Protein AF-A0A177E285-F1 (afdb_monomer_lite)

Organism: Alternaria alternata (NCBI:txid5599)

Structure (mmCIF, N/CA/C/O backbone):
data_AF-A0A177E285-F1
#
_entry.id   AF-A0A177E285-F1
#
loop_
_atom_site.group_PDB
_atom_site.id
_atom_site.type_symbol
_atom_site.label_atom_id
_atom_site.label_alt_id
_atom_site.label_comp_id
_atom_site.label_asym_id
_atom_site.label_entity_id
_atom_site.label_seq_id
_atom_site.pdbx_PDB_ins_code
_atom_site.Cartn_x
_atom_site.Cartn_y
_atom_site.Cartn_z
_atom_site.occupancy
_atom_site.B_iso_or_equiv
_atom_site.auth_seq_id
_atom_site.auth_comp_id
_atom_site.auth_asym_id
_atom_site.auth_atom_id
_atom_site.pdbx_PDB_model_num
ATOM 1 N N . MET A 1 1 ? -0.974 -0.838 -21.484 1.00 60.84 1 MET A N 1
ATOM 2 C CA . MET A 1 1 ? -1.325 -0.341 -20.140 1.00 60.84 1 MET A CA 1
ATOM 3 C C . MET A 1 1 ? -2.832 -0.281 -19.891 1.00 60.84 1 MET A C 1
ATOM 5 O O . MET A 1 1 ? -3.183 -0.369 -18.730 1.00 60.84 1 MET A O 1
ATOM 9 N N . GLY A 1 2 ? -3.709 -0.198 -20.913 1.00 73.81 2 GLY A N 1
ATOM 10 C CA . GLY A 1 2 ? -5.175 -0.156 -20.714 1.00 73.81 2 GLY A CA 1
ATOM 11 C C . GLY A 1 2 ? -5.717 -1.232 -19.765 1.00 73.81 2 GLY A C 1
ATOM 12 O O . GLY A 1 2 ? -6.316 -0.880 -18.766 1.00 73.81 2 GLY A O 1
ATOM 13 N N . GLY A 1 3 ? -5.359 -2.507 -19.973 1.00 85.88 3 GLY A N 1
ATOM 14 C CA . GLY A 1 3 ? -5.786 -3.596 -19.079 1.00 85.88 3 GLY A CA 1
ATOM 15 C C . GLY A 1 3 ? -5.391 -3.414 -17.605 1.00 85.88 3 GLY A C 1
ATOM 16 O O . GLY A 1 3 ? -6.232 -3.609 -16.739 1.00 85.88 3 GLY A O 1
ATOM 17 N N . ASN A 1 4 ? -4.162 -2.966 -17.311 1.00 87.81 4 ASN A N 1
ATOM 18 C CA . ASN A 1 4 ? -3.743 -2.685 -15.929 1.00 87.81 4 ASN A CA 1
ATOM 19 C C . ASN A 1 4 ? -4.572 -1.551 -15.310 1.00 87.81 4 ASN A C 1
ATOM 21 O O . ASN A 1 4 ? -4.936 -1.630 -14.143 1.00 87.81 4 ASN A O 1
ATOM 25 N N . VAL A 1 5 ? -4.841 -0.493 -16.083 1.00 92.12 5 VAL A N 1
ATOM 26 C CA . VAL A 1 5 ? -5.608 0.675 -15.625 1.00 92.12 5 VAL A CA 1
ATOM 27 C C . VAL A 1 5 ? -7.071 0.303 -15.393 1.00 92.12 5 VAL A C 1
ATOM 29 O O . VAL A 1 5 ? -7.641 0.677 -14.374 1.00 92.12 5 VAL A O 1
ATOM 32 N N . ASP A 1 6 ? -7.663 -0.476 -16.295 1.00 94.19 6 ASP A N 1
ATOM 33 C CA . ASP A 1 6 ? -9.041 -0.947 -16.160 1.00 94.19 6 ASP A CA 1
ATOM 34 C C . ASP A 1 6 ? -9.183 -1.838 -14.915 1.00 94.19 6 ASP A C 1
ATOM 36 O O . ASP A 1 6 ? -10.045 -1.588 -14.077 1.00 94.19 6 ASP A O 1
ATOM 40 N N . GLN A 1 7 ? -8.263 -2.791 -14.718 1.00 92.75 7 GLN A N 1
ATOM 41 C CA . GLN A 1 7 ? -8.207 -3.617 -13.505 1.00 92.75 7 GLN A CA 1
ATOM 42 C C . GLN A 1 7 ? -8.013 -2.781 -12.230 1.00 92.75 7 GLN A C 1
ATOM 44 O O . GLN A 1 7 ? -8.614 -3.090 -11.203 1.00 92.75 7 GLN A O 1
ATOM 49 N N . HIS A 1 8 ? -7.205 -1.714 -12.284 1.00 94.50 8 HIS A N 1
ATOM 50 C CA . HIS A 1 8 ? -7.026 -0.789 -11.161 1.00 94.50 8 HIS A CA 1
ATOM 51 C C . HIS A 1 8 ? -8.353 -0.147 -10.747 1.00 94.50 8 HIS A C 1
ATOM 53 O O . HIS A 1 8 ? -8.734 -0.195 -9.576 1.00 94.50 8 HIS A O 1
ATOM 59 N N . HIS A 1 9 ? -9.103 0.372 -11.723 1.00 96.12 9 HIS A N 1
ATOM 60 C CA . HIS A 1 9 ? -10.414 0.974 -11.490 1.00 96.12 9 HIS A CA 1
ATOM 61 C C . HIS A 1 9 ? -11.468 -0.028 -10.990 1.00 96.12 9 HIS A C 1
ATOM 63 O O . HIS A 1 9 ? -12.460 0.385 -10.389 1.00 96.12 9 HIS A O 1
ATOM 69 N N . GLU A 1 10 ? -11.283 -1.333 -11.209 1.00 95.56 10 GLU A N 1
ATOM 70 C CA . GLU A 1 10 ? -12.200 -2.359 -10.703 1.00 95.56 10 GLU A CA 1
ATOM 71 C C . GLU A 1 10 ? -12.042 -2.620 -9.196 1.00 95.56 10 GLU A C 1
ATOM 73 O O . GLU A 1 10 ? -13.048 -2.812 -8.501 1.00 95.56 10 GLU A O 1
ATOM 78 N N . PHE A 1 11 ? -10.810 -2.638 -8.668 1.00 96.12 11 PHE A N 1
ATOM 79 C CA . PHE A 1 11 ? -10.573 -2.936 -7.248 1.00 96.12 11 PHE A CA 1
ATOM 80 C C . PHE A 1 11 ? -10.484 -1.687 -6.361 1.00 96.12 11 PHE A C 1
ATOM 82 O O . PHE A 1 11 ? -10.839 -1.765 -5.183 1.00 96.12 11 PHE A O 1
ATOM 89 N N . GLU A 1 12 ? -10.032 -0.543 -6.885 1.00 96.69 12 GLU A N 1
ATOM 90 C CA . GLU A 1 12 ? -9.811 0.678 -6.096 1.00 96.69 12 GLU A CA 1
ATOM 91 C C . GLU A 1 12 ? -11.069 1.135 -5.324 1.00 96.69 12 GLU A C 1
ATOM 93 O O . GLU A 1 12 ? -10.968 1.345 -4.108 1.00 96.69 12 GLU A O 1
ATOM 98 N N . PRO A 1 13 ? -12.275 1.205 -5.931 1.00 97.81 13 PRO A N 1
ATOM 99 C CA . PRO A 1 13 ? -13.477 1.626 -5.210 1.00 97.81 13 PRO A CA 1
ATOM 100 C C . PRO A 1 13 ? -13.820 0.701 -4.036 1.00 97.81 13 PRO A C 1
ATOM 102 O O . PRO A 1 13 ? -14.281 1.160 -2.994 1.00 97.81 13 PRO A O 1
ATOM 105 N N . LYS A 1 14 ? -13.545 -0.599 -4.171 1.00 97.69 14 LYS A N 1
ATOM 106 C CA . LYS A 1 14 ? -13.819 -1.609 -3.139 1.00 97.69 14 LYS A CA 1
ATOM 107 C C . LYS A 1 14 ? -12.859 -1.483 -1.955 1.00 97.69 14 LYS A C 1
ATOM 109 O O . LYS A 1 14 ? -13.262 -1.639 -0.804 1.00 97.69 14 LYS A O 1
ATOM 114 N N . ILE A 1 15 ? -11.595 -1.139 -2.217 1.00 97.56 15 ILE A N 1
ATOM 115 C CA . ILE A 1 15 ? -10.647 -0.780 -1.153 1.00 97.56 15 ILE A CA 1
ATOM 116 C C . ILE A 1 15 ? -11.128 0.486 -0.435 1.00 97.56 15 ILE A C 1
ATOM 118 O O . ILE A 1 15 ? -11.114 0.528 0.796 1.00 97.56 15 ILE A O 1
ATOM 122 N N . ALA A 1 16 ? -11.602 1.497 -1.171 1.00 97.44 16 ALA A N 1
ATOM 123 C CA . ALA A 1 16 ? -12.140 2.718 -0.572 1.00 97.44 16 ALA A CA 1
ATOM 124 C C . ALA A 1 16 ? -13.375 2.446 0.312 1.00 97.44 16 ALA A C 1
ATOM 126 O O . ALA A 1 16 ? -13.511 3.044 1.383 1.00 97.44 16 ALA A O 1
ATOM 127 N N . GLU A 1 17 ? -14.243 1.511 -0.082 1.00 97.88 17 GLU A N 1
ATOM 128 C CA . GLU A 1 17 ? -15.365 1.041 0.741 1.00 97.88 17 GLU A CA 1
ATOM 129 C C . GLU A 1 17 ? -14.890 0.395 2.050 1.00 97.88 17 GLU A C 1
ATOM 131 O O . GLU A 1 17 ? -15.388 0.766 3.118 1.00 97.88 17 GLU A O 1
ATOM 136 N N . LEU A 1 18 ? -13.881 -0.483 1.993 1.00 97.94 18 LEU A N 1
ATOM 137 C CA . LEU A 1 18 ? -13.285 -1.090 3.187 1.00 97.94 18 LEU A CA 1
ATOM 138 C C . LEU A 1 18 ? -12.668 -0.038 4.120 1.00 97.94 18 LEU A C 1
ATOM 140 O O . LEU A 1 18 ? -12.868 -0.097 5.337 1.00 97.94 18 LEU A O 1
ATOM 144 N N . VAL A 1 19 ? -11.934 0.935 3.570 1.00 96.50 19 VAL A N 1
ATOM 145 C CA . VAL A 1 19 ? -11.347 2.038 4.350 1.00 96.50 19 VAL A CA 1
ATOM 146 C C . VAL A 1 19 ? -12.447 2.820 5.061 1.00 96.50 19 VAL A C 1
ATOM 148 O O . VAL A 1 19 ? -12.394 2.987 6.280 1.00 96.50 19 VAL A O 1
ATOM 151 N N . LYS A 1 20 ? -13.492 3.219 4.331 1.00 98.06 20 LYS A N 1
ATOM 152 C CA . LYS A 1 20 ? -14.637 3.934 4.900 1.00 98.06 20 LYS A CA 1
ATOM 153 C C . LYS A 1 20 ? -15.333 3.120 5.993 1.00 98.06 20 LYS A C 1
ATOM 155 O O . LYS A 1 20 ? -15.672 3.663 7.043 1.00 98.06 20 LYS A O 1
ATOM 160 N N . TRP A 1 21 ? -15.541 1.820 5.778 1.00 98.25 21 TRP A N 1
ATOM 161 C CA . TRP A 1 21 ? -16.119 0.937 6.791 1.00 98.25 21 TRP A CA 1
ATOM 162 C C . TRP A 1 21 ? -15.256 0.895 8.058 1.00 98.25 21 TRP A C 1
ATOM 164 O O . TRP A 1 21 ? -15.786 1.023 9.163 1.00 98.25 21 TRP A O 1
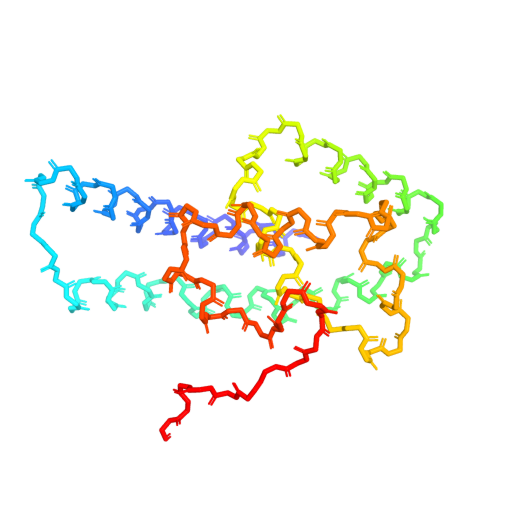ATOM 174 N N . ALA A 1 22 ? -13.932 0.781 7.919 1.00 97.06 22 ALA A N 1
ATOM 175 C CA . ALA A 1 22 ? -13.013 0.772 9.053 1.00 97.06 22 ALA A CA 1
ATOM 176 C C . ALA A 1 22 ? -13.048 2.099 9.832 1.00 97.06 22 ALA A C 1
ATOM 178 O O . ALA A 1 22 ? -13.078 2.091 11.063 1.00 97.06 22 ALA A O 1
ATOM 179 N N . GLU A 1 23 ? -13.112 3.237 9.138 1.00 97.00 23 GLU A N 1
ATOM 180 C CA . GLU A 1 23 ? -13.272 4.557 9.760 1.00 97.00 23 GLU A CA 1
ATOM 181 C C . GLU A 1 23 ? -14.598 4.684 10.522 1.00 97.00 23 GLU A C 1
ATOM 183 O O . GLU A 1 23 ? -14.633 5.217 11.632 1.00 97.00 23 GLU A O 1
ATOM 188 N N . GLU A 1 24 ? -15.695 4.162 9.968 1.00 98.25 24 GLU A N 1
ATOM 189 C CA . GLU A 1 24 ? -17.004 4.140 10.627 1.00 98.25 24 GLU A CA 1
ATOM 190 C C . GLU A 1 24 ? -17.007 3.259 11.884 1.00 98.25 24 GLU A C 1
ATOM 192 O O . GLU A 1 24 ? -17.628 3.631 12.884 1.00 98.25 24 GLU A O 1
ATOM 197 N N . VAL A 1 25 ? -16.294 2.128 11.863 1.00 98.00 25 VAL A N 1
ATOM 198 C CA . VAL A 1 25 ? -16.095 1.272 13.042 1.00 98.00 25 VAL A CA 1
ATOM 199 C C . VAL A 1 25 ? -15.288 2.006 14.115 1.00 98.00 25 VAL A C 1
ATOM 201 O O . VAL A 1 25 ? -15.700 2.045 15.273 1.00 98.00 25 VAL A O 1
ATOM 204 N N . VAL A 1 26 ? -14.176 2.650 13.742 1.00 96.00 26 VAL A N 1
ATOM 205 C CA . VAL A 1 26 ? -13.348 3.443 14.671 1.00 96.00 26 VAL A CA 1
ATOM 206 C C . VAL A 1 26 ? -14.138 4.607 15.274 1.00 96.00 26 VAL A C 1
ATOM 208 O O . VAL A 1 26 ? -14.003 4.895 16.462 1.00 96.00 26 VAL A O 1
ATOM 211 N N . ALA A 1 27 ? -15.000 5.250 14.485 1.00 97.81 27 ALA A N 1
ATOM 212 C CA . ALA A 1 27 ? -15.867 6.336 14.935 1.00 97.81 27 ALA A CA 1
ATOM 213 C C . ALA A 1 27 ? -17.079 5.869 15.770 1.00 97.81 27 ALA A C 1
ATOM 215 O O . ALA A 1 27 ? -17.891 6.703 16.170 1.00 97.81 27 ALA A O 1
ATOM 216 N N . GLY A 1 28 ? -17.247 4.561 15.999 1.00 97.75 28 GLY A N 1
ATOM 217 C CA . GLY A 1 28 ? -18.375 3.995 16.744 1.00 97.75 28 GLY A CA 1
ATOM 218 C C . GLY A 1 28 ? -19.718 4.051 16.007 1.00 97.75 28 GLY A C 1
ATOM 219 O O . GLY A 1 28 ? -20.761 3.837 16.620 1.00 97.75 28 GLY A O 1
ATOM 220 N N . LYS A 1 29 ? -19.717 4.338 14.698 1.00 98.25 29 LYS A N 1
ATOM 221 C CA . LYS A 1 29 ? -20.924 4.364 13.851 1.00 98.25 29 LYS A CA 1
ATOM 222 C C . LYS A 1 29 ? -21.348 2.964 13.408 1.00 98.25 29 LYS A C 1
ATOM 224 O O . LYS A 1 29 ? -22.518 2.748 13.103 1.00 98.25 29 LYS A O 1
ATOM 229 N N . LYS A 1 30 ? -20.398 2.029 13.361 1.00 97.25 30 LYS A N 1
ATOM 230 C CA . LYS A 1 30 ? -20.611 0.605 13.084 1.00 97.25 30 LYS A CA 1
ATOM 231 C C . LYS A 1 30 ? -19.923 -0.242 14.148 1.00 97.25 30 LYS A C 1
ATOM 233 O O . LYS A 1 30 ? -18.928 0.171 14.737 1.00 97.25 30 LYS A O 1
ATOM 238 N N . THR A 1 31 ? -20.440 -1.442 14.379 1.00 97.88 31 THR A N 1
ATOM 239 C CA . THR A 1 31 ? -19.775 -2.445 15.216 1.00 97.88 31 THR A CA 1
ATOM 240 C C . THR A 1 31 ? -18.812 -3.254 14.357 1.00 97.88 31 THR A C 1
ATOM 242 O O . THR A 1 31 ? -19.134 -3.594 13.220 1.00 97.88 31 THR A O 1
ATOM 245 N N . TYR A 1 32 ? -17.630 -3.553 14.895 1.00 97.88 32 TYR A N 1
ATOM 246 C CA . TYR A 1 32 ? -16.685 -4.445 14.233 1.00 97.88 32 TYR A CA 1
ATOM 247 C C . TYR A 1 32 ? -17.303 -5.833 14.030 1.00 97.88 32 TYR A C 1
ATOM 249 O O . TYR A 1 32 ? -17.812 -6.431 14.978 1.00 97.88 32 TYR A O 1
ATOM 257 N N . ASP A 1 33 ? -17.185 -6.350 12.812 1.00 97.75 33 ASP A N 1
ATOM 258 C CA . ASP A 1 33 ? -17.565 -7.709 12.450 1.00 97.75 33 ASP A CA 1
ATOM 259 C C . ASP A 1 33 ? -16.468 -8.311 11.562 1.00 97.75 33 ASP A C 1
ATOM 261 O O . ASP A 1 33 ? -16.148 -7.792 10.490 1.00 97.75 33 ASP A O 1
ATOM 265 N N . ALA A 1 34 ? -15.868 -9.405 12.033 1.00 97.25 34 ALA A N 1
ATOM 266 C CA . ALA A 1 34 ? -14.814 -10.108 11.314 1.00 97.25 34 ALA A CA 1
ATOM 267 C C . ALA A 1 34 ? -15.325 -10.766 10.020 1.00 97.25 34 ALA A C 1
ATOM 269 O O . ALA A 1 34 ? -14.562 -10.881 9.060 1.00 97.25 34 ALA A O 1
ATOM 270 N N . VAL A 1 35 ? -16.599 -11.174 9.978 1.00 98.12 35 VAL A N 1
ATOM 271 C CA . VAL A 1 35 ? -17.226 -11.754 8.784 1.00 98.12 35 VAL A CA 1
ATOM 272 C C . VAL A 1 35 ? -17.372 -10.686 7.706 1.00 98.12 35 VAL A C 1
ATOM 274 O O . VAL A 1 35 ? -17.005 -10.933 6.561 1.00 98.12 35 VAL A O 1
ATOM 277 N N . GLU A 1 36 ? -17.819 -9.485 8.075 1.00 97.81 36 GLU A N 1
ATOM 278 C CA . GLU A 1 36 ? -17.942 -8.362 7.138 1.00 97.81 36 GLU A CA 1
ATOM 279 C C . GLU A 1 36 ? -16.580 -7.853 6.654 1.00 97.81 36 GLU A C 1
ATOM 281 O O . GLU A 1 36 ? -16.419 -7.565 5.469 1.00 97.81 36 GLU A O 1
ATOM 286 N N . LEU A 1 37 ? -15.574 -7.788 7.536 1.00 97.56 37 LEU A N 1
ATOM 287 C CA . LEU A 1 37 ? -14.201 -7.470 7.134 1.00 97.56 37 LEU A CA 1
ATOM 288 C C . LEU A 1 37 ? -13.696 -8.467 6.086 1.00 97.56 37 LEU A C 1
ATOM 290 O O . LEU A 1 37 ? -13.186 -8.065 5.042 1.00 97.56 37 LEU A O 1
ATOM 294 N N . LYS A 1 38 ? -13.848 -9.770 6.355 1.00 97.62 38 LYS A N 1
ATOM 295 C CA . LYS A 1 38 ? -13.428 -10.819 5.423 1.00 97.62 38 LYS A CA 1
ATOM 296 C C . LYS A 1 38 ? -14.190 -10.722 4.102 1.00 97.62 38 LYS A C 1
ATOM 298 O O . LYS A 1 38 ? -13.560 -10.791 3.057 1.00 97.62 38 LYS A O 1
ATOM 303 N N . ARG A 1 39 ? -15.509 -10.514 4.144 1.00 98.25 39 ARG A N 1
ATOM 304 C CA . ARG A 1 39 ? -16.346 -10.357 2.948 1.00 98.25 39 ARG A CA 1
ATOM 305 C C . ARG A 1 39 ? -15.854 -9.207 2.063 1.00 98.25 39 ARG A C 1
ATOM 307 O O . ARG A 1 39 ? -15.670 -9.406 0.872 1.00 98.25 39 ARG A O 1
ATOM 314 N N . GLN A 1 40 ? -15.580 -8.039 2.647 1.00 98.25 40 GLN A N 1
ATOM 315 C CA . GLN A 1 40 ? -15.053 -6.891 1.901 1.00 98.25 40 GLN A CA 1
ATOM 316 C C . GLN A 1 40 ? -13.661 -7.159 1.314 1.00 98.25 40 GLN A C 1
ATOM 318 O O . GLN A 1 40 ? -13.385 -6.729 0.200 1.00 98.25 40 GLN A O 1
ATOM 323 N N . ILE A 1 41 ? -12.791 -7.885 2.026 1.00 97.62 41 ILE A N 1
ATOM 324 C CA . ILE A 1 41 ? -11.493 -8.318 1.479 1.00 97.62 41 ILE A CA 1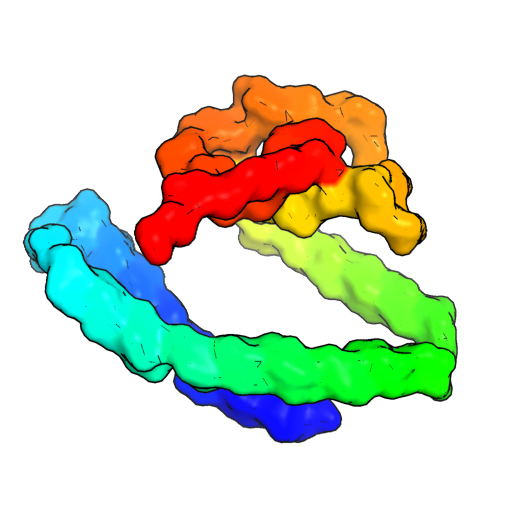
ATOM 325 C C . ILE A 1 41 ? -11.697 -9.269 0.295 1.00 97.62 41 ILE A C 1
ATOM 327 O O . ILE A 1 41 ? -11.091 -9.073 -0.758 1.00 97.62 41 ILE A O 1
ATOM 331 N N . ASP A 1 42 ? -12.570 -10.266 0.445 1.00 97.94 42 ASP A N 1
ATOM 332 C CA . ASP A 1 42 ? -12.870 -11.250 -0.598 1.00 97.94 42 ASP A CA 1
ATOM 333 C C . ASP A 1 42 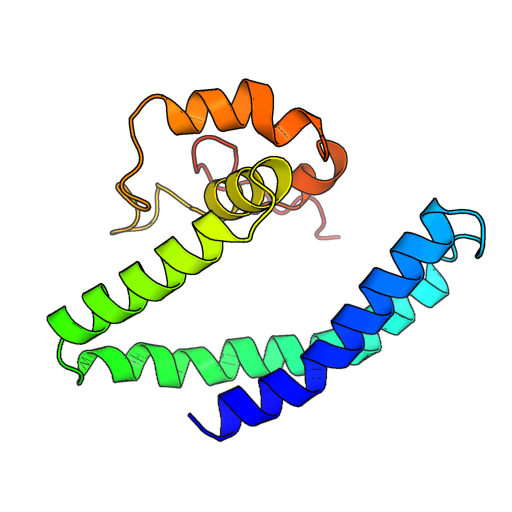? -13.466 -10.587 -1.863 1.00 97.94 42 ASP A C 1
ATOM 335 O O . ASP A 1 42 ? -13.269 -11.098 -2.965 1.00 97.94 42 ASP A O 1
ATOM 339 N N . ASP A 1 43 ? -14.122 -9.425 -1.736 1.00 96.75 43 ASP A N 1
ATOM 340 C CA . ASP A 1 43 ? -14.702 -8.681 -2.864 1.00 96.75 43 ASP A CA 1
ATOM 341 C C . ASP A 1 43 ? -13.657 -8.054 -3.807 1.00 96.75 43 ASP A C 1
ATOM 343 O O . ASP A 1 43 ? -13.964 -7.840 -4.985 1.00 96.75 43 ASP A O 1
ATOM 347 N N . PHE A 1 44 ? -12.454 -7.717 -3.320 1.00 97.44 44 PHE A N 1
ATOM 348 C CA . PHE A 1 44 ? -11.410 -7.068 -4.134 1.00 97.44 44 PHE A CA 1
ATOM 349 C C . PHE A 1 44 ? -10.127 -7.886 -4.274 1.00 97.44 44 PHE A C 1
ATOM 351 O O . PHE A 1 44 ? -9.410 -7.710 -5.259 1.00 97.44 44 PHE A O 1
ATOM 358 N N . ALA A 1 45 ? -9.820 -8.774 -3.324 1.00 96.94 45 ALA A N 1
ATOM 359 C CA . ALA A 1 45 ? -8.550 -9.493 -3.296 1.00 96.94 45 ALA A CA 1
ATOM 360 C C . ALA A 1 45 ? -8.273 -10.301 -4.577 1.00 96.94 45 ALA A C 1
ATOM 362 O O . ALA A 1 45 ? -7.166 -10.169 -5.096 1.00 96.94 45 ALA A O 1
ATOM 363 N N . PRO A 1 46 ? -9.231 -11.054 -5.164 1.00 97.19 46 PRO A N 1
ATOM 364 C CA . PRO A 1 46 ? -8.979 -11.776 -6.413 1.00 97.19 46 PRO A CA 1
ATOM 365 C C . PRO A 1 46 ? -8.596 -10.854 -7.581 1.00 97.19 46 PRO A C 1
ATOM 367 O O . PRO A 1 46 ? -7.683 -11.175 -8.340 1.00 97.19 46 PRO A O 1
ATOM 370 N N . ILE A 1 47 ? -9.252 -9.692 -7.697 1.00 96.88 47 ILE A N 1
ATOM 371 C CA . ILE A 1 47 ? -8.999 -8.704 -8.759 1.00 96.88 47 ILE A CA 1
ATOM 372 C C . ILE A 1 47 ? -7.627 -8.062 -8.552 1.00 96.88 47 ILE A C 1
ATOM 374 O O . ILE A 1 47 ? -6.827 -8.000 -9.482 1.00 96.88 47 ILE A O 1
ATOM 378 N N . LEU A 1 48 ? -7.321 -7.650 -7.319 1.00 96.81 48 LEU A N 1
ATOM 379 C CA . LEU A 1 48 ? -6.017 -7.096 -6.963 1.00 96.81 48 LEU A CA 1
ATOM 380 C C . LEU A 1 48 ? -4.889 -8.102 -7.234 1.00 96.81 48 LEU A C 1
ATOM 382 O O . LEU A 1 48 ? -3.867 -7.742 -7.809 1.00 96.81 48 LEU A O 1
ATOM 386 N N . THR A 1 49 ? -5.064 -9.372 -6.860 1.00 96.06 49 THR A N 1
ATOM 387 C CA . THR A 1 49 ? -4.075 -10.423 -7.137 1.00 96.06 49 THR A CA 1
ATOM 388 C C . THR A 1 49 ? -3.876 -10.630 -8.636 1.00 96.06 49 THR A C 1
ATOM 390 O O . THR A 1 49 ? -2.737 -10.765 -9.079 1.00 96.06 49 THR A O 1
ATOM 393 N N . GLN A 1 50 ? -4.953 -10.628 -9.424 1.00 95.25 50 GLN A N 1
ATOM 394 C CA . GLN A 1 50 ? -4.855 -10.732 -10.878 1.00 95.25 50 GLN A CA 1
ATOM 395 C C . GLN A 1 50 ? -4.113 -9.531 -11.480 1.00 95.25 50 GLN A C 1
ATOM 397 O O . GLN A 1 50 ? -3.182 -9.727 -12.255 1.00 95.25 50 GLN A O 1
ATOM 402 N N . HIS A 1 51 ? -4.458 -8.311 -11.060 1.00 96.06 51 HIS A N 1
ATOM 403 C CA . HIS A 1 51 ? -3.784 -7.082 -11.477 1.00 96.06 51 HIS A CA 1
ATOM 404 C C . HIS A 1 51 ? -2.276 -7.130 -11.214 1.00 96.06 51 HIS A C 1
ATOM 406 O O . HIS A 1 51 ? -1.482 -6.894 -12.121 1.00 96.06 51 HIS A O 1
ATOM 412 N N . LEU A 1 52 ? -1.877 -7.498 -9.991 1.00 94.81 52 LEU A N 1
ATOM 413 C CA . LEU A 1 52 ? -0.467 -7.599 -9.614 1.00 94.81 52 LEU A CA 1
ATOM 414 C C . LEU A 1 52 ? 0.285 -8.638 -10.462 1.00 94.81 52 LEU A C 1
ATOM 416 O O . LEU A 1 52 ? 1.437 -8.405 -10.818 1.00 94.81 52 LEU A O 1
ATOM 420 N N . HIS A 1 53 ? -0.348 -9.763 -10.817 1.00 94.81 53 HIS A N 1
ATOM 421 C CA . HIS A 1 53 ? 0.260 -10.758 -11.707 1.00 94.81 53 HIS A CA 1
ATOM 422 C C . HIS A 1 53 ? 0.384 -10.263 -13.153 1.00 94.81 53 HIS A C 1
ATOM 424 O O . HIS A 1 53 ? 1.448 -10.408 -13.760 1.00 94.81 53 HIS A O 1
ATOM 430 N N . ASP A 1 54 ? -0.673 -9.667 -13.705 1.00 94.12 54 ASP A N 1
ATOM 431 C CA . ASP A 1 54 ? -0.688 -9.171 -15.086 1.00 94.12 54 ASP A CA 1
ATOM 432 C C . ASP A 1 54 ? 0.268 -7.987 -15.279 1.00 94.12 54 ASP A C 1
ATOM 434 O O . ASP A 1 54 ? 0.876 -7.813 -16.344 1.00 94.12 54 ASP A O 1
ATOM 438 N N . GLU A 1 55 ? 0.460 -7.190 -14.227 1.00 94.62 55 GLU A N 1
ATOM 439 C CA . GLU A 1 55 ? 1.348 -6.041 -14.246 1.00 94.62 55 GLU A CA 1
ATOM 440 C C . GLU A 1 55 ? 2.824 -6.426 -14.404 1.00 94.62 55 GLU A C 1
ATOM 442 O O . GLU A 1 55 ? 3.553 -5.690 -15.072 1.00 94.62 55 GLU A O 1
ATOM 447 N N . ILE A 1 56 ? 3.258 -7.601 -13.929 1.00 94.06 56 ILE A N 1
ATOM 448 C CA . ILE A 1 56 ? 4.649 -8.074 -14.079 1.00 94.06 56 ILE A CA 1
ATOM 449 C C . ILE A 1 56 ? 5.087 -8.003 -15.546 1.00 94.06 56 ILE A C 1
ATOM 451 O O . ILE A 1 56 ? 6.141 -7.449 -15.865 1.00 94.06 56 ILE A O 1
ATOM 455 N N . GLY A 1 57 ? 4.255 -8.503 -16.464 1.00 92.62 57 GLY A N 1
ATOM 456 C CA . GLY A 1 57 ? 4.560 -8.489 -17.895 1.00 92.62 57 GLY A CA 1
ATOM 457 C C . GLY A 1 57 ? 4.611 -7.081 -18.497 1.00 92.62 57 GLY A C 1
ATOM 458 O O . GLY A 1 57 ? 5.297 -6.861 -19.496 1.00 92.62 57 GLY A O 1
ATOM 459 N N . THR A 1 58 ? 3.904 -6.116 -17.907 1.00 91.12 58 THR A N 1
ATOM 460 C CA . THR A 1 58 ? 3.976 -4.702 -18.297 1.00 91.12 58 THR A CA 1
ATOM 461 C C . THR A 1 58 ? 5.242 -4.041 -17.752 1.00 91.12 58 THR A C 1
ATOM 463 O O . THR A 1 58 ? 5.905 -3.325 -18.500 1.00 91.12 58 THR A O 1
ATOM 466 N N . LEU A 1 59 ? 5.619 -4.323 -16.501 1.00 91.81 59 LEU A N 1
ATOM 467 C CA . LEU A 1 59 ? 6.832 -3.791 -15.872 1.00 91.81 59 LEU A CA 1
ATOM 468 C C . LEU A 1 59 ? 8.103 -4.293 -16.559 1.00 91.81 59 LEU A C 1
ATOM 470 O O . LEU A 1 59 ? 8.992 -3.495 -16.838 1.00 91.81 59 LEU A O 1
ATOM 474 N N . VAL A 1 60 ? 8.172 -5.581 -16.910 1.00 93.19 60 VAL A N 1
ATOM 475 C CA . VAL A 1 60 ? 9.325 -6.143 -17.637 1.00 93.19 60 VAL A CA 1
ATOM 476 C C . VAL A 1 60 ? 9.538 -5.428 -18.974 1.00 93.19 60 VAL A C 1
ATOM 478 O O . VAL A 1 60 ? 10.666 -5.103 -19.328 1.00 93.19 60 VAL A O 1
ATOM 481 N N . LYS A 1 61 ? 8.461 -5.073 -19.690 1.00 92.75 61 LYS A N 1
ATOM 482 C CA . LYS A 1 61 ? 8.558 -4.369 -20.982 1.00 92.75 61 LYS A CA 1
ATOM 483 C C . LYS A 1 61 ? 9.172 -2.973 -20.882 1.00 92.75 61 LYS A C 1
ATOM 485 O O . LYS A 1 61 ? 9.613 -2.468 -21.916 1.00 92.75 61 LYS A O 1
ATOM 490 N N . LEU A 1 62 ? 9.228 -2.369 -19.689 1.00 91.25 62 LEU A N 1
ATOM 491 C CA . LEU A 1 62 ? 9.886 -1.076 -19.473 1.00 91.25 62 LEU A CA 1
ATOM 492 C C . LEU A 1 62 ? 11.385 -1.121 -19.791 1.00 91.25 62 LEU A C 1
ATOM 494 O O . LEU A 1 62 ? 11.961 -0.073 -20.064 1.00 91.25 62 LEU A O 1
ATOM 498 N N . GLU A 1 63 ? 12.007 -2.305 -19.843 1.00 92.50 63 GLU A N 1
ATOM 499 C CA . GLU A 1 63 ? 13.391 -2.469 -20.313 1.00 92.50 63 GLU A CA 1
ATOM 500 C C . GLU A 1 63 ? 13.606 -1.943 -21.744 1.00 92.50 63 GLU A C 1
ATOM 502 O O . GLU A 1 63 ? 14.709 -1.544 -22.105 1.00 92.50 63 GLU A O 1
ATOM 507 N N . ASN A 1 64 ? 12.539 -1.910 -22.552 1.00 94.81 64 ASN A N 1
ATOM 508 C CA . ASN A 1 64 ? 12.563 -1.419 -23.930 1.00 94.81 64 ASN A CA 1
ATOM 509 C C . ASN A 1 64 ? 12.302 0.094 -24.022 1.00 94.81 64 ASN A C 1
ATOM 511 O O . ASN A 1 64 ? 12.276 0.656 -25.119 1.00 94.81 64 ASN A O 1
ATOM 515 N N . CYS A 1 65 ? 12.049 0.757 -22.892 1.00 94.62 65 CYS A N 1
ATOM 516 C CA . CYS A 1 65 ? 11.847 2.195 -22.819 1.00 94.62 65 CYS A CA 1
ATOM 517 C C . CYS A 1 65 ? 13.167 2.932 -22.550 1.00 94.62 65 CYS A C 1
ATOM 519 O O . CYS A 1 65 ? 14.173 2.360 -22.143 1.00 94.62 65 CYS A O 1
ATOM 521 N N . ASP A 1 66 ? 13.150 4.247 -22.759 1.00 96.50 66 ASP A N 1
ATOM 522 C CA . ASP A 1 66 ? 14.254 5.128 -22.378 1.00 96.50 66 ASP A CA 1
ATOM 523 C C . ASP A 1 66 ? 14.417 5.134 -20.849 1.00 96.50 66 ASP A C 1
ATOM 525 O O . ASP A 1 66 ? 13.566 5.654 -20.122 1.00 96.50 66 ASP A O 1
ATOM 529 N N . GLY A 1 67 ? 15.515 4.552 -20.364 1.00 93.31 67 GLY A N 1
ATOM 530 C CA . GLY A 1 67 ? 15.771 4.391 -18.935 1.00 93.31 67 GLY A CA 1
ATOM 531 C C . GLY A 1 67 ? 15.859 5.706 -18.156 1.00 93.31 67 GLY A C 1
ATOM 532 O O . GLY A 1 67 ? 15.458 5.739 -16.994 1.00 93.31 67 GLY A O 1
ATOM 533 N N . GLU A 1 68 ? 16.316 6.803 -18.768 1.00 95.25 68 GLU A N 1
ATOM 534 C CA . GLU A 1 68 ? 16.372 8.105 -18.091 1.00 95.25 68 GLU A CA 1
ATOM 535 C C . GLU A 1 68 ? 14.973 8.701 -17.937 1.00 95.25 68 GLU A C 1
ATOM 537 O O . GLU A 1 68 ? 14.634 9.221 -16.872 1.00 95.25 68 GLU A O 1
ATOM 542 N N . LYS A 1 69 ? 14.105 8.535 -18.943 1.00 96.00 69 LYS A N 1
ATOM 543 C CA . LYS A 1 69 ? 12.692 8.927 -18.819 1.00 96.00 69 LYS A CA 1
ATOM 544 C C . LYS A 1 69 ? 11.951 8.093 -17.779 1.00 96.00 69 LYS A C 1
ATOM 546 O O . LYS A 1 69 ? 11.143 8.646 -17.038 1.00 96.00 69 LYS A O 1
ATOM 551 N N . ILE A 1 70 ? 12.238 6.792 -17.684 1.00 93.69 70 ILE A N 1
ATOM 552 C CA . ILE A 1 70 ? 11.650 5.928 -16.649 1.00 93.69 70 ILE A CA 1
ATOM 553 C C . ILE A 1 70 ? 12.098 6.365 -15.251 1.00 93.69 70 ILE A C 1
ATOM 555 O O . ILE A 1 70 ? 11.255 6.527 -14.370 1.00 93.69 70 ILE A O 1
ATOM 559 N N . LYS A 1 71 ? 13.396 6.623 -15.041 1.00 90.44 71 LYS A N 1
ATOM 560 C CA . LYS A 1 71 ? 13.901 7.150 -13.761 1.00 90.44 71 LYS A CA 1
ATOM 561 C C . LYS A 1 71 ? 13.253 8.484 -13.399 1.00 90.44 71 LYS A C 1
ATOM 563 O O . LYS A 1 71 ? 12.879 8.678 -12.244 1.00 90.44 71 LYS A O 1
ATOM 568 N N . GLN A 1 72 ? 13.101 9.380 -14.373 1.00 94.25 72 GLN A N 1
ATOM 569 C CA . GLN A 1 72 ? 12.451 10.670 -14.164 1.00 94.25 72 GLN A CA 1
ATOM 570 C C . GLN A 1 72 ? 10.981 10.496 -13.750 1.00 94.25 72 GLN A C 1
ATOM 572 O O . GLN A 1 72 ? 10.573 11.057 -12.737 1.00 94.25 72 GLN A O 1
ATOM 577 N N . ALA A 1 73 ? 10.217 9.656 -14.454 1.00 93.62 73 ALA A N 1
ATOM 578 C CA . ALA A 1 73 ? 8.823 9.367 -14.112 1.00 93.62 73 ALA A CA 1
ATOM 579 C C . ALA A 1 73 ? 8.682 8.713 -12.724 1.00 93.62 73 ALA A C 1
ATOM 581 O O . ALA A 1 73 ? 7.789 9.061 -11.948 1.00 93.62 73 ALA A O 1
ATOM 582 N N . MET A 1 74 ? 9.595 7.800 -12.374 1.00 89.88 74 MET A N 1
ATOM 583 C CA . MET A 1 74 ? 9.637 7.180 -11.048 1.00 89.88 74 MET A CA 1
ATOM 584 C C . MET A 1 74 ? 9.908 8.220 -9.954 1.00 89.88 74 MET A C 1
ATOM 586 O O . MET A 1 74 ? 9.246 8.206 -8.917 1.00 89.88 74 MET A O 1
ATOM 590 N N . LYS A 1 75 ? 10.845 9.146 -10.193 1.00 89.94 75 LYS A N 1
ATOM 591 C CA . LYS A 1 75 ? 11.153 10.238 -9.265 1.00 89.94 75 LYS A CA 1
ATOM 592 C C . LYS A 1 75 ? 9.958 11.171 -9.074 1.00 89.94 75 LYS A C 1
ATOM 594 O O . LYS A 1 75 ? 9.624 11.479 -7.938 1.00 89.94 75 LYS A O 1
ATOM 599 N N . GLU A 1 76 ? 9.307 11.591 -10.154 1.00 93.38 76 GLU A N 1
ATOM 600 C CA . GLU A 1 76 ? 8.123 12.462 -10.093 1.00 93.38 76 GLU A CA 1
ATOM 601 C C . GLU A 1 76 ? 6.985 11.814 -9.299 1.00 93.38 76 GLU A C 1
ATOM 603 O O . GLU A 1 76 ? 6.378 12.453 -8.441 1.00 93.38 76 GLU A O 1
ATOM 608 N N . THR A 1 77 ? 6.758 10.517 -9.519 1.00 89.00 77 THR A N 1
ATOM 609 C CA . THR A 1 77 ? 5.755 9.741 -8.778 1.00 89.00 77 THR A CA 1
ATOM 610 C C . THR A 1 77 ? 6.101 9.658 -7.287 1.00 89.00 77 THR A C 1
ATOM 612 O O . THR A 1 77 ? 5.233 9.842 -6.432 1.00 89.00 77 THR A O 1
ATOM 615 N N . ALA A 1 78 ? 7.374 9.416 -6.958 1.00 86.00 78 ALA A N 1
ATOM 616 C CA . ALA A 1 78 ? 7.840 9.348 -5.576 1.00 86.00 78 ALA A CA 1
ATOM 617 C C . ALA A 1 78 ? 7.762 10.707 -4.859 1.00 86.00 78 ALA A C 1
ATOM 619 O O . ALA A 1 78 ? 7.346 10.757 -3.702 1.00 86.00 78 ALA A O 1
ATOM 620 N N . ASP A 1 79 ? 8.127 11.798 -5.538 1.00 88.00 79 ASP A N 1
ATOM 621 C CA . ASP A 1 79 ? 8.081 13.156 -4.988 1.00 88.00 79 ASP A CA 1
ATOM 622 C C . ASP A 1 79 ? 6.638 13.591 -4.692 1.00 88.00 79 ASP A C 1
ATOM 624 O O . ASP A 1 79 ? 6.374 14.135 -3.617 1.00 88.00 79 ASP A O 1
ATOM 628 N N . GLU A 1 80 ? 5.689 13.316 -5.596 1.00 89.19 80 GLU A N 1
ATOM 629 C CA . GLU A 1 80 ? 4.278 13.629 -5.343 1.00 89.19 80 GLU A CA 1
ATOM 630 C C . GLU A 1 80 ? 3.726 12.785 -4.188 1.00 89.19 80 GLU A C 1
ATOM 632 O O . GLU A 1 80 ? 3.105 13.330 -3.275 1.00 89.19 80 GLU A O 1
ATOM 637 N N . GLY A 1 81 ? 4.044 11.486 -4.149 1.00 84.69 81 GLY A N 1
ATOM 638 C CA . GLY A 1 81 ? 3.674 10.617 -3.031 1.00 84.69 81 GLY A CA 1
ATOM 639 C C . GLY A 1 81 ? 4.235 11.104 -1.689 1.00 84.69 81 GLY A C 1
ATOM 640 O O . GLY A 1 81 ? 3.524 11.118 -0.684 1.00 84.69 81 GLY A O 1
ATOM 641 N N . ALA A 1 82 ? 5.486 11.570 -1.663 1.00 82.12 82 ALA A N 1
ATOM 642 C CA . ALA A 1 82 ? 6.106 12.139 -0.467 1.00 82.12 82 ALA A CA 1
ATOM 643 C C . ALA A 1 82 ? 5.449 13.458 -0.020 1.00 82.12 82 ALA A C 1
ATOM 645 O O . ALA A 1 82 ? 5.455 13.768 1.173 1.00 82.12 82 ALA A O 1
ATOM 646 N N . ARG A 1 83 ? 4.876 14.231 -0.951 1.00 85.38 83 ARG A N 1
ATOM 647 C CA . ARG A 1 83 ? 4.201 15.505 -0.666 1.00 85.38 83 ARG A CA 1
ATOM 648 C C . ARG A 1 83 ? 2.812 15.315 -0.059 1.00 85.38 83 ARG A C 1
ATOM 650 O O . ARG A 1 83 ? 2.395 16.139 0.754 1.00 85.38 83 ARG A O 1
ATOM 657 N N . THR A 1 84 ? 2.086 14.274 -0.463 1.00 86.38 84 THR A N 1
ATOM 658 C CA . THR A 1 84 ? 0.672 14.084 -0.095 1.00 86.38 84 THR A CA 1
ATOM 659 C C . THR A 1 84 ? 0.444 13.060 1.016 1.00 86.38 84 THR A C 1
ATOM 661 O O . THR A 1 84 ? -0.611 13.083 1.649 1.00 86.38 84 THR A O 1
ATOM 664 N N . ALA A 1 85 ? 1.390 12.154 1.262 1.00 86.12 85 ALA A N 1
ATOM 665 C CA . ALA A 1 85 ? 1.193 11.044 2.189 1.00 86.12 85 ALA A CA 1
ATOM 666 C C . ALA A 1 85 ? 1.451 11.382 3.670 1.00 86.12 85 ALA A C 1
ATOM 668 O O . ALA A 1 85 ? 2.316 12.191 4.003 1.00 86.12 85 ALA A O 1
ATOM 669 N N . ASP A 1 86 ? 0.771 10.670 4.586 1.00 90.62 86 ASP A N 1
ATOM 670 C CA . ASP A 1 86 ? 1.139 10.668 6.012 1.00 90.62 86 ASP A CA 1
ATOM 671 C C . ASP A 1 86 ? 2.489 9.943 6.189 1.00 90.62 86 ASP A C 1
ATOM 673 O O . ASP A 1 86 ? 2.571 8.729 5.950 1.00 90.62 86 ASP A O 1
ATOM 677 N N . PRO A 1 87 ? 3.551 10.627 6.656 1.00 88.62 87 PRO A N 1
ATOM 678 C CA . PRO A 1 87 ? 4.858 10.006 6.851 1.00 88.62 87 PRO A CA 1
ATOM 679 C C . PRO A 1 87 ? 4.835 8.892 7.906 1.00 88.62 87 PRO A C 1
ATOM 681 O O . PRO A 1 87 ? 5.637 7.965 7.829 1.00 88.62 87 PRO A O 1
ATOM 684 N N . ASN A 1 88 ? 3.899 8.921 8.864 1.00 91.31 88 ASN A N 1
ATOM 685 C CA . ASN A 1 88 ? 3.735 7.847 9.851 1.00 91.31 88 ASN A CA 1
ATOM 686 C C . ASN A 1 88 ? 3.094 6.583 9.265 1.00 91.31 88 ASN A C 1
ATOM 688 O O . ASN A 1 88 ? 3.042 5.565 9.952 1.00 91.31 88 ASN A O 1
ATOM 692 N N . LEU A 1 89 ? 2.582 6.649 8.034 1.00 90.62 89 LEU A N 1
ATOM 693 C CA . LEU A 1 89 ? 1.993 5.523 7.319 1.00 90.62 89 LEU A CA 1
ATOM 694 C C . LEU A 1 89 ? 2.926 5.037 6.204 1.00 90.62 89 LEU A C 1
ATOM 696 O O . LEU A 1 89 ? 3.301 3.866 6.183 1.00 90.62 89 LEU A O 1
ATOM 700 N N . VAL A 1 90 ? 3.341 5.936 5.306 1.00 89.44 90 VAL A N 1
ATOM 701 C CA . VAL A 1 90 ? 4.093 5.556 4.101 1.00 89.44 90 VAL A CA 1
ATOM 702 C C . VAL A 1 90 ? 5.535 5.166 4.405 1.00 89.44 90 VAL A C 1
ATOM 704 O O . VAL A 1 90 ? 6.014 4.183 3.845 1.00 89.44 90 VAL A O 1
ATOM 707 N N . ILE A 1 91 ? 6.225 5.855 5.322 1.00 90.44 91 ILE A N 1
ATOM 708 C CA . ILE A 1 91 ? 7.626 5.519 5.632 1.00 90.44 91 ILE A CA 1
ATOM 709 C C . ILE A 1 91 ? 7.739 4.102 6.227 1.00 90.44 91 ILE A C 1
ATOM 711 O O . ILE A 1 91 ? 8.545 3.318 5.714 1.00 90.44 91 ILE A O 1
ATOM 715 N N . PRO A 1 92 ? 6.936 3.709 7.240 1.00 93.38 92 PRO A N 1
ATOM 716 C CA . PRO A 1 92 ? 6.973 2.340 7.748 1.00 93.38 92 PRO A CA 1
ATOM 717 C C . PRO A 1 92 ? 6.526 1.281 6.736 1.00 93.38 92 PRO A C 1
ATOM 719 O O . PRO A 1 92 ? 7.065 0.174 6.765 1.00 93.38 92 PRO A O 1
ATOM 722 N N . LEU A 1 93 ? 5.565 1.602 5.861 1.00 92.00 93 LEU A N 1
ATOM 723 C CA . LEU A 1 93 ? 5.087 0.695 4.815 1.00 92.00 93 LEU A CA 1
ATOM 724 C C . LEU A 1 93 ? 6.182 0.414 3.779 1.00 92.00 93 LEU A C 1
ATOM 726 O O . LEU A 1 93 ? 6.511 -0.745 3.540 1.00 92.00 93 LEU A O 1
ATOM 730 N N . VAL A 1 94 ? 6.780 1.464 3.206 1.00 89.94 94 VAL A N 1
ATOM 731 C CA . VAL A 1 94 ? 7.831 1.340 2.185 1.00 89.94 94 VAL A CA 1
ATOM 732 C C . VAL A 1 94 ? 9.050 0.632 2.765 1.00 89.94 94 VAL A C 1
ATOM 734 O O . VAL A 1 94 ? 9.485 -0.378 2.223 1.00 89.94 94 VAL A O 1
ATOM 737 N N . LEU A 1 95 ? 9.571 1.101 3.905 1.00 91.69 95 LEU A N 1
ATOM 738 C CA . LEU A 1 95 ? 10.773 0.512 4.503 1.00 91.69 95 LEU A CA 1
ATOM 739 C C . LEU A 1 95 ? 10.564 -0.916 5.001 1.00 91.69 95 LEU A C 1
ATOM 741 O O . LEU A 1 95 ? 11.496 -1.709 4.950 1.00 91.69 95 LEU A O 1
ATOM 745 N N . GLY A 1 96 ? 9.359 -1.261 5.454 1.00 93.06 96 GLY A N 1
ATOM 746 C CA . GLY A 1 96 ? 9.036 -2.637 5.816 1.00 93.06 96 GLY A CA 1
ATOM 747 C C . GLY A 1 96 ? 8.739 -3.552 4.629 1.00 93.06 96 GLY A C 1
ATOM 748 O O . GLY A 1 96 ? 8.613 -4.752 4.836 1.00 93.06 96 GLY A O 1
ATOM 749 N N . SER A 1 97 ? 8.629 -3.014 3.413 1.00 92.19 97 SER A N 1
ATOM 750 C CA . SER A 1 97 ? 8.422 -3.791 2.182 1.00 92.19 97 SER A CA 1
ATOM 751 C C . SER A 1 97 ? 9.712 -4.021 1.392 1.00 92.19 97 SER A C 1
ATOM 753 O O . SER A 1 97 ? 9.691 -4.683 0.360 1.00 92.19 97 SER A O 1
ATOM 755 N N . ILE A 1 98 ? 10.836 -3.475 1.862 1.00 91.31 98 ILE A N 1
ATOM 756 C CA . ILE A 1 98 ? 12.134 -3.611 1.205 1.00 91.31 98 ILE A CA 1
ATOM 757 C C . ILE A 1 98 ? 12.888 -4.790 1.803 1.00 91.31 98 ILE A C 1
ATOM 759 O O . ILE A 1 98 ? 13.093 -4.862 3.012 1.00 91.31 98 ILE A O 1
ATOM 763 N N . ASP A 1 99 ? 13.339 -5.695 0.947 1.00 92.50 99 ASP A N 1
ATOM 764 C CA . ASP A 1 99 ? 14.335 -6.709 1.278 1.00 92.50 99 ASP A CA 1
ATOM 765 C C . ASP A 1 99 ? 15.705 -6.205 0.827 1.00 92.50 99 ASP A C 1
ATOM 767 O O . ASP A 1 99 ? 15.947 -6.134 -0.373 1.00 92.50 99 ASP A O 1
ATOM 771 N N . ARG A 1 100 ? 16.596 -5.855 1.762 1.00 90.00 100 ARG A N 1
ATOM 772 C CA . ARG A 1 100 ? 17.970 -5.400 1.465 1.00 90.00 100 ARG A CA 1
ATOM 773 C C . ARG A 1 100 ? 18.927 -6.529 1.088 1.00 90.00 100 ARG A C 1
ATOM 775 O O . ARG A 1 100 ? 20.052 -6.245 0.691 1.00 90.00 100 ARG A O 1
ATOM 782 N N . GLY A 1 101 ? 18.518 -7.784 1.259 1.00 89.81 101 GLY A N 1
ATOM 783 C CA . GLY A 1 101 ? 19.268 -8.954 0.814 1.00 89.81 101 GLY A CA 1
ATOM 784 C C . GLY A 1 101 ? 19.026 -9.303 -0.656 1.00 89.81 101 GLY A C 1
ATOM 785 O O . GLY A 1 101 ? 19.755 -10.131 -1.204 1.00 89.81 101 GLY A O 1
ATOM 786 N N . TYR A 1 102 ? 18.026 -8.692 -1.299 1.00 89.69 102 TYR A N 1
ATOM 787 C CA . TYR A 1 102 ? 17.724 -8.933 -2.706 1.00 89.69 102 TYR A CA 1
ATOM 788 C C . TYR A 1 102 ? 18.727 -8.215 -3.634 1.00 89.69 102 TYR A C 1
ATOM 790 O O . TYR A 1 102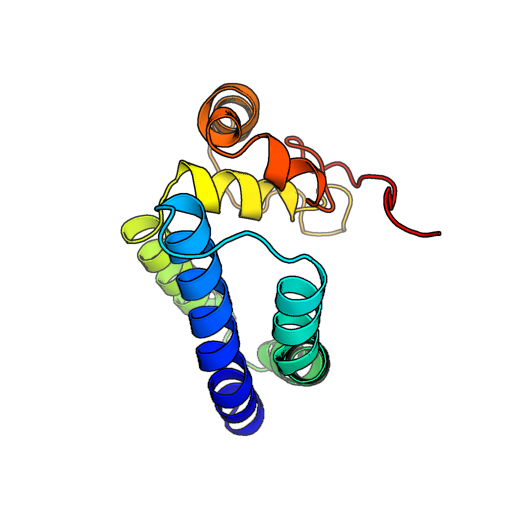 ? 18.978 -7.024 -3.449 1.00 89.69 102 TYR A O 1
ATOM 798 N N . PRO A 1 103 ? 19.286 -8.880 -4.663 1.00 90.38 103 PRO A N 1
ATOM 799 C CA . PRO A 1 103 ? 20.255 -8.246 -5.555 1.00 90.38 103 PRO A CA 1
ATOM 800 C C . PRO A 1 103 ? 19.716 -6.967 -6.212 1.00 90.38 103 PRO A C 1
ATOM 802 O O . PRO A 1 103 ? 18.715 -7.000 -6.931 1.00 90.38 103 PRO A O 1
ATOM 805 N N . GLY A 1 104 ? 20.404 -5.843 -5.997 1.00 85.06 104 GLY A N 1
ATOM 806 C CA . GLY A 1 104 ? 20.054 -4.543 -6.579 1.00 85.06 104 GLY A CA 1
ATOM 807 C C . GLY A 1 104 ? 19.106 -3.680 -5.737 1.00 85.06 104 GLY A C 1
ATOM 808 O O . GLY A 1 104 ? 18.767 -2.575 -6.165 1.00 85.06 104 GLY A O 1
ATOM 809 N N . SER A 1 105 ? 18.680 -4.135 -4.554 1.00 84.94 105 SER A N 1
ATOM 810 C CA . SER A 1 105 ? 17.835 -3.358 -3.633 1.00 84.94 105 SER A CA 1
ATOM 811 C C . SER A 1 105 ? 18.620 -2.667 -2.512 1.00 84.94 105 SER A C 1
ATOM 813 O O . SER A 1 105 ? 18.040 -1.912 -1.730 1.00 84.94 105 SER A O 1
ATOM 815 N N . GLU A 1 106 ? 19.932 -2.895 -2.412 1.00 83.44 106 GLU A N 1
ATOM 816 C CA . GLU A 1 106 ? 20.730 -2.606 -1.214 1.00 83.44 106 GLU A CA 1
ATOM 817 C C . GLU A 1 106 ? 20.705 -1.115 -0.844 1.00 83.44 106 GLU A C 1
ATOM 819 O O . GLU A 1 106 ? 20.738 -0.747 0.332 1.00 83.44 106 GLU A O 1
ATOM 824 N N . ASN A 1 107 ? 20.607 -0.258 -1.864 1.00 81.62 107 ASN A N 1
ATOM 825 C CA . ASN A 1 107 ? 20.590 1.198 -1.744 1.00 81.62 107 ASN A CA 1
ATOM 826 C C . ASN A 1 107 ? 19.217 1.822 -2.056 1.00 81.62 107 ASN A C 1
ATOM 828 O O . ASN A 1 107 ? 19.133 3.036 -2.251 1.00 81.62 107 ASN A O 1
ATOM 832 N N . PHE A 1 108 ? 18.149 1.020 -2.133 1.00 81.75 108 PHE A N 1
ATOM 833 C CA . PHE A 1 108 ? 16.802 1.505 -2.433 1.00 81.75 108 PHE A CA 1
ATOM 834 C C . PHE A 1 108 ? 15.929 1.613 -1.160 1.00 81.75 108 PHE A C 1
ATOM 836 O O . PHE A 1 108 ? 15.856 0.663 -0.380 1.00 81.75 108 PHE A O 1
ATOM 843 N N . PRO A 1 109 ? 15.252 2.756 -0.928 1.00 80.19 109 PRO A N 1
ATOM 844 C CA . PRO A 1 109 ? 15.386 4.016 -1.647 1.00 80.19 109 PRO A CA 1
ATOM 845 C C . PRO A 1 109 ? 16.678 4.722 -1.188 1.00 80.19 109 PRO A C 1
ATOM 847 O O . PRO A 1 109 ? 17.165 4.445 -0.086 1.00 80.19 109 PRO A O 1
ATOM 850 N N . PRO A 1 110 ? 17.220 5.668 -1.975 1.00 81.38 110 PRO A N 1
ATOM 851 C CA . PRO A 1 110 ? 18.428 6.413 -1.621 1.00 81.38 110 PRO A CA 1
ATOM 852 C C . PRO A 1 110 ? 18.133 7.437 -0.512 1.00 81.38 110 PRO A C 1
ATOM 854 O O . PRO A 1 110 ? 18.067 8.645 -0.735 1.00 81.38 110 PRO A O 1
ATOM 857 N N . LEU A 1 111 ? 17.901 6.941 0.701 1.00 82.31 111 LEU A N 1
ATOM 858 C CA . LEU A 1 111 ? 17.556 7.737 1.869 1.00 82.31 111 LEU A CA 1
ATOM 859 C C . LEU A 1 111 ? 18.806 8.102 2.677 1.00 82.31 111 LEU A C 1
ATOM 861 O O . LEU A 1 111 ? 19.747 7.307 2.761 1.00 82.31 111 LEU A O 1
ATOM 865 N N . PRO A 1 112 ? 18.805 9.261 3.359 1.00 86.62 112 PRO A N 1
ATOM 866 C CA . PRO A 1 112 ? 19.832 9.577 4.340 1.00 86.62 112 PRO A CA 1
ATOM 867 C C . PRO A 1 112 ? 19.965 8.477 5.403 1.00 86.62 112 PRO A C 1
ATOM 869 O O . PRO A 1 112 ? 18.965 7.918 5.861 1.00 86.62 112 PRO A O 1
ATOM 872 N N . PHE A 1 113 ? 21.197 8.216 5.856 1.00 86.62 113 PHE A N 1
ATOM 873 C CA . PHE A 1 113 ? 21.523 7.098 6.758 1.00 86.62 113 PHE A CA 1
ATOM 874 C C . PHE A 1 113 ? 20.702 7.066 8.063 1.00 86.62 113 PHE A C 1
ATOM 876 O O . PHE A 1 113 ? 20.546 6.009 8.670 1.00 86.62 113 PHE A O 1
ATOM 883 N N . PHE A 1 114 ? 20.175 8.212 8.505 1.00 88.94 114 PHE A N 1
ATOM 884 C CA . PHE A 1 114 ? 19.393 8.341 9.734 1.00 88.94 114 PHE A CA 1
ATOM 885 C C . PHE A 1 114 ? 17.898 8.019 9.559 1.00 88.94 114 PHE A C 1
ATOM 887 O O . PHE A 1 114 ? 17.207 7.804 10.554 1.00 88.94 114 PHE A O 1
ATOM 894 N N . VAL A 1 115 ? 17.372 7.962 8.329 1.00 88.75 115 VAL A N 1
ATOM 895 C CA . VAL A 1 115 ? 15.935 7.731 8.088 1.00 88.75 115 VAL A CA 1
ATOM 896 C C . VAL A 1 115 ? 15.465 6.353 8.575 1.00 88.75 115 VAL A C 1
ATOM 898 O O . VAL A 1 115 ? 14.423 6.309 9.230 1.00 88.75 115 VAL A O 1
ATOM 901 N N . PRO A 1 116 ? 16.203 5.239 8.374 1.00 88.25 116 PRO A N 1
ATOM 902 C CA . PRO A 1 116 ? 15.819 3.945 8.948 1.00 88.25 116 PRO A CA 1
ATOM 903 C C . PRO A 1 116 ? 15.697 3.971 10.478 1.00 88.25 116 PRO A C 1
ATOM 905 O O . PRO A 1 116 ? 14.768 3.389 11.035 1.00 88.25 116 PRO A O 1
ATOM 908 N N . TYR A 1 117 ? 16.569 4.716 11.164 1.00 92.19 117 TYR A N 1
ATOM 909 C CA . TYR A 1 117 ? 16.494 4.903 12.615 1.00 92.19 117 TYR A CA 1
ATOM 910 C C . TYR A 1 117 ? 15.257 5.717 13.003 1.00 92.19 117 TYR A C 1
ATOM 912 O O . TYR A 1 117 ? 14.508 5.329 13.899 1.00 92.19 117 TYR A O 1
ATOM 920 N N . LEU A 1 118 ? 14.995 6.821 12.300 1.00 93.19 118 LEU A N 1
ATOM 921 C CA . LEU A 1 118 ? 13.802 7.632 12.532 1.00 93.19 118 LEU A CA 1
ATOM 922 C C . LEU A 1 118 ? 12.516 6.819 12.301 1.00 93.19 118 LEU A C 1
ATOM 924 O O . LEU A 1 118 ? 11.568 6.918 13.079 1.00 93.19 118 LEU A O 1
ATOM 928 N N . ASN A 1 119 ? 12.505 5.943 11.296 1.00 91.44 119 ASN A N 1
ATOM 929 C CA . ASN A 1 119 ? 11.424 4.988 11.080 1.00 91.44 119 ASN A CA 1
ATOM 930 C C . ASN A 1 119 ? 11.258 4.030 12.266 1.00 91.44 119 ASN A C 1
ATOM 932 O O . ASN A 1 119 ? 10.184 3.975 12.872 1.00 91.44 119 ASN A O 1
ATOM 936 N N . ALA A 1 120 ? 12.328 3.321 12.633 1.00 90.38 120 ALA A N 1
ATOM 937 C CA . ALA A 1 120 ? 12.309 2.314 13.689 1.00 90.38 120 ALA A CA 1
ATOM 938 C C . ALA A 1 120 ? 11.847 2.880 15.043 1.00 90.38 120 ALA A C 1
ATOM 940 O O . ALA A 1 120 ? 11.115 2.208 15.768 1.00 90.38 120 ALA A O 1
ATOM 941 N N . TYR A 1 121 ? 12.232 4.116 15.378 1.00 92.62 121 TYR A N 1
ATOM 942 C CA . TYR A 1 121 ? 11.997 4.683 16.710 1.00 92.62 121 TYR A CA 1
ATOM 943 C C . TYR A 1 121 ? 10.858 5.706 16.799 1.00 92.62 121 TYR A C 1
ATOM 945 O O . TYR A 1 121 ? 10.366 5.950 17.909 1.00 92.62 121 TYR A O 1
ATOM 953 N N . TRP A 1 122 ? 10.428 6.299 15.680 1.00 94.44 122 TRP A N 1
ATOM 954 C CA . TRP A 1 122 ? 9.424 7.368 15.659 1.00 94.44 122 TRP A CA 1
ATOM 955 C C . TRP A 1 122 ? 8.204 7.025 14.803 1.00 94.44 122 TRP A C 1
ATOM 957 O O . TRP A 1 122 ? 7.124 6.815 15.358 1.00 94.44 122 TRP A O 1
ATOM 967 N N . PHE A 1 123 ? 8.359 6.936 13.477 1.00 92.88 123 PHE A N 1
ATOM 968 C CA . PHE A 1 123 ? 7.215 6.826 12.556 1.00 92.88 123 PHE A CA 1
ATOM 969 C C . PHE A 1 123 ? 6.382 5.562 12.787 1.00 92.88 123 PHE A C 1
ATOM 971 O O . PHE A 1 123 ? 5.154 5.593 12.719 1.00 92.88 123 PHE A O 1
ATOM 978 N N . THR A 1 124 ? 7.026 4.455 13.156 1.00 92.00 124 THR A N 1
ATOM 979 C CA . THR A 1 124 ? 6.336 3.179 13.383 1.00 92.00 124 THR A CA 1
ATOM 980 C C . THR A 1 124 ? 5.419 3.180 14.611 1.00 92.00 124 THR A C 1
ATOM 982 O O . THR A 1 124 ? 4.551 2.313 14.728 1.00 92.00 124 THR A O 1
ATOM 985 N N . ARG A 1 125 ? 5.550 4.146 15.531 1.00 92.94 125 ARG A N 1
ATOM 986 C CA . ARG A 1 125 ? 4.809 4.145 16.804 1.00 92.94 125 ARG A CA 1
ATOM 987 C C . ARG A 1 125 ? 3.300 4.290 16.617 1.00 92.94 125 ARG A C 1
ATOM 989 O O . ARG A 1 125 ? 2.551 3.623 17.325 1.00 92.94 125 ARG A O 1
ATOM 996 N N . LYS A 1 126 ? 2.858 5.132 15.673 1.00 91.94 126 LYS A N 1
ATOM 997 C CA . LYS A 1 126 ? 1.439 5.492 15.489 1.00 91.94 126 LYS A CA 1
ATOM 998 C C . LYS A 1 126 ? 0.567 4.284 15.129 1.00 91.94 126 LYS A C 1
ATOM 1000 O O . LYS A 1 126 ? -0.493 4.101 15.715 1.00 91.94 126 LYS A O 1
ATOM 1005 N N . HIS A 1 127 ? 1.046 3.426 14.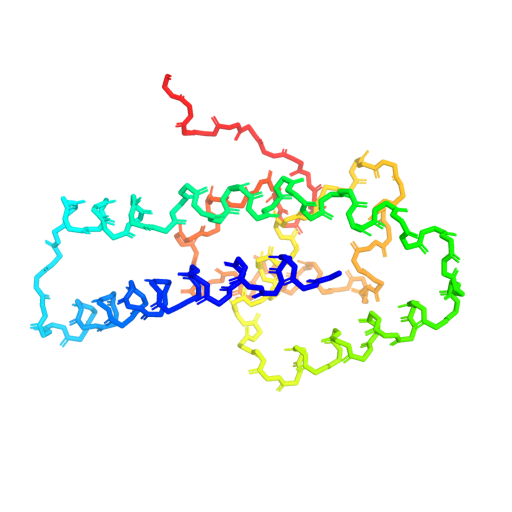227 1.00 91.25 127 HIS A N 1
ATOM 1006 C CA . HIS A 1 127 ? 0.326 2.238 13.746 1.00 91.25 127 HIS A CA 1
ATOM 1007 C C . HIS A 1 127 ? 1.073 0.935 14.064 1.00 91.25 127 HIS A C 1
ATOM 1009 O O . HIS A 1 127 ? 1.076 0.000 13.267 1.00 91.25 127 HIS A O 1
ATOM 1015 N N . LYS A 1 128 ? 1.714 0.855 15.242 1.00 91.62 128 LYS A N 1
ATOM 1016 C CA . LYS A 1 128 ? 2.603 -0.258 15.632 1.00 91.62 128 LYS A CA 1
ATOM 1017 C C . LYS A 1 128 ? 2.008 -1.652 15.383 1.00 91.62 128 LYS A C 1
ATOM 1019 O O . LYS A 1 128 ? 2.734 -2.563 14.996 1.00 91.62 128 LYS A O 1
ATOM 1024 N N . GLY A 1 129 ? 0.702 -1.817 15.607 1.00 90.75 129 GLY A N 1
ATOM 1025 C CA . GLY A 1 129 ? 0.002 -3.087 15.398 1.00 90.75 129 GLY A CA 1
ATOM 1026 C C . GLY A 1 129 ? -0.055 -3.541 13.936 1.00 90.75 129 GLY A C 1
ATOM 1027 O O . GLY A 1 129 ? -0.059 -4.743 13.687 1.00 90.75 129 GLY A O 1
ATOM 1028 N N . SER A 1 130 ? -0.047 -2.610 12.980 1.00 91.56 130 SER A N 1
ATOM 1029 C CA . SER A 1 130 ? -0.124 -2.902 11.545 1.00 91.56 130 SER A CA 1
ATOM 1030 C C . SER A 1 130 ? 1.210 -3.403 10.985 1.00 91.56 130 SER A C 1
ATOM 1032 O O . SER A 1 130 ? 1.234 -4.284 10.133 1.00 91.56 130 SER A O 1
ATOM 1034 N N . TRP A 1 131 ? 2.342 -2.938 11.522 1.00 92.38 131 TRP A N 1
ATOM 1035 C CA . TRP A 1 131 ? 3.681 -3.273 11.003 1.00 92.38 131 TRP A CA 1
ATOM 1036 C C . TRP A 1 131 ? 4.129 -4.715 11.256 1.00 92.38 131 TRP A C 1
ATOM 1038 O O . TRP A 1 131 ? 5.212 -5.115 10.826 1.00 92.38 131 TRP A O 1
ATOM 1048 N N . ARG A 1 132 ? 3.316 -5.519 11.949 1.00 91.44 132 ARG A N 1
ATOM 1049 C CA . ARG A 1 132 ? 3.522 -6.972 12.050 1.00 91.44 132 ARG A CA 1
ATOM 1050 C C . ARG A 1 132 ? 3.272 -7.700 10.726 1.00 91.44 132 ARG A C 1
ATOM 1052 O O . ARG A 1 132 ? 3.735 -8.821 10.581 1.00 91.44 132 ARG A O 1
ATOM 1059 N N . PHE A 1 133 ? 2.546 -7.070 9.799 1.00 91.19 133 PHE A N 1
ATOM 1060 C CA . PHE A 1 133 ? 2.219 -7.621 8.482 1.00 91.19 133 PHE A CA 1
ATOM 1061 C C . PHE A 1 133 ? 3.238 -7.251 7.394 1.00 91.19 133 PHE A C 1
ATOM 1063 O O . PHE A 1 133 ? 3.120 -7.726 6.271 1.00 91.19 133 PHE A O 1
ATOM 1070 N N . ASN A 1 134 ? 4.239 -6.427 7.716 1.00 93.38 134 ASN A N 1
ATOM 1071 C CA . ASN A 1 134 ? 5.311 -6.103 6.781 1.00 93.38 134 ASN A CA 1
ATOM 1072 C C . ASN A 1 134 ? 6.177 -7.346 6.493 1.00 93.38 134 ASN A C 1
ATOM 1074 O O . ASN A 1 134 ? 6.499 -8.074 7.441 1.00 93.38 134 ASN A O 1
ATOM 1078 N N . PRO A 1 135 ? 6.590 -7.568 5.230 1.00 93.12 135 PRO A N 1
ATOM 1079 C CA . PRO A 1 135 ? 7.421 -8.711 4.851 1.00 93.12 135 PRO A CA 1
ATOM 1080 C C . PRO A 1 135 ? 8.858 -8.604 5.378 1.00 93.12 135 PRO A C 1
ATOM 1082 O O . PRO A 1 135 ? 9.496 -9.630 5.590 1.00 93.12 135 PRO A O 1
ATOM 1085 N N . SER A 1 136 ? 9.344 -7.391 5.650 1.00 93.94 136 SER A N 1
ATOM 1086 C CA . SER A 1 136 ? 10.669 -7.123 6.209 1.00 93.94 136 SER A CA 1
ATOM 1087 C C . SER A 1 136 ? 10.597 -6.335 7.519 1.00 93.94 136 SER A C 1
ATOM 1089 O O . SER A 1 136 ? 9.592 -5.706 7.870 1.00 93.94 136 SER A O 1
ATOM 1091 N N . ASP A 1 137 ? 11.681 -6.377 8.293 1.00 91.25 137 ASP A N 1
ATOM 1092 C CA . ASP A 1 137 ? 11.863 -5.521 9.460 1.00 91.25 137 ASP A CA 1
ATOM 1093 C C . ASP A 1 137 ? 12.264 -4.078 9.103 1.00 91.25 137 ASP A C 1
ATOM 1095 O O . ASP A 1 137 ? 12.396 -3.709 7.940 1.00 91.25 137 ASP A O 1
ATOM 1099 N N . HIS A 1 138 ? 12.440 -3.226 10.118 1.00 86.69 138 HIS A N 1
ATOM 1100 C CA . HIS A 1 138 ? 12.797 -1.814 9.915 1.00 86.69 138 HIS A CA 1
ATOM 1101 C C . HIS A 1 138 ? 14.179 -1.608 9.275 1.00 86.69 138 HIS A C 1
ATOM 1103 O O . HIS A 1 138 ? 14.497 -0.491 8.867 1.00 86.69 138 HIS A O 1
ATOM 1109 N N . TRP A 1 139 ? 14.985 -2.666 9.208 1.00 88.94 139 TRP A N 1
ATOM 1110 C CA . TRP A 1 139 ? 16.327 -2.687 8.642 1.00 88.94 139 TRP A CA 1
ATOM 1111 C C . TRP A 1 139 ? 16.357 -3.334 7.257 1.00 88.94 139 TRP A C 1
ATOM 1113 O O . TRP A 1 139 ? 17.417 -3.367 6.637 1.00 88.94 139 TRP A O 1
ATOM 1123 N N . GLY A 1 140 ? 15.206 -3.797 6.766 1.00 90.44 140 GLY A N 1
ATOM 1124 C CA . GLY A 1 140 ? 15.062 -4.465 5.483 1.00 90.44 140 GLY A CA 1
ATOM 1125 C C . GLY A 1 140 ? 15.479 -5.933 5.498 1.00 90.44 140 GLY A C 1
ATOM 1126 O O . GLY A 1 140 ? 15.789 -6.472 4.442 1.00 90.44 140 GLY A O 1
ATOM 1127 N N . ASN A 1 141 ? 15.510 -6.583 6.667 1.00 92.31 141 ASN A N 1
ATOM 1128 C CA . ASN A 1 141 ? 15.692 -8.031 6.736 1.00 92.31 141 ASN A CA 1
ATOM 1129 C C . ASN A 1 141 ? 14.338 -8.730 6.548 1.00 92.31 141 ASN A C 1
ATOM 1131 O O . ASN A 1 141 ? 13.396 -8.383 7.275 1.00 92.31 141 ASN A O 1
ATOM 1135 N N . PRO A 1 142 ? 14.230 -9.735 5.662 1.00 93.38 142 PRO A N 1
ATOM 1136 C CA . PRO A 1 142 ? 13.019 -10.534 5.516 1.00 93.38 142 PRO A CA 1
ATOM 1137 C C . PRO A 1 142 ? 12.576 -11.173 6.831 1.00 93.38 142 PRO A C 1
ATOM 1139 O O . PRO A 1 142 ? 13.389 -11.638 7.635 1.00 93.38 142 PRO A O 1
ATOM 1142 N N . ARG A 1 143 ? 11.263 -11.223 7.043 1.00 91.75 143 ARG A N 1
ATOM 1143 C CA . ARG A 1 143 ? 10.637 -11.855 8.203 1.00 91.75 143 ARG A CA 1
ATOM 1144 C C . ARG A 1 143 ? 10.070 -13.225 7.837 1.00 91.75 143 ARG A C 1
ATOM 1146 O O . ARG A 1 143 ? 9.628 -13.428 6.707 1.00 91.75 143 ARG A O 1
ATOM 1153 N N . PRO A 1 144 ? 10.016 -14.166 8.794 1.00 90.19 144 PRO A N 1
ATOM 1154 C CA . PRO A 1 144 ? 9.253 -15.394 8.620 1.00 90.19 144 PRO A CA 1
ATOM 1155 C C . PRO A 1 144 ? 7.778 -15.101 8.323 1.00 90.19 144 PRO A C 1
ATOM 1157 O O . PRO A 1 144 ? 7.207 -14.127 8.817 1.00 90.19 144 PRO A O 1
ATOM 1160 N N . LEU A 1 145 ? 7.130 -15.986 7.567 1.00 85.88 145 LEU A N 1
ATOM 1161 C CA . LEU A 1 145 ? 5.701 -15.888 7.274 1.00 85.88 145 LEU A CA 1
ATOM 1162 C C . LEU A 1 145 ? 4.882 -16.275 8.515 1.00 85.88 145 LEU A C 1
ATOM 1164 O O . LEU A 1 145 ? 4.466 -17.417 8.684 1.00 85.88 145 LEU A O 1
ATOM 1168 N N . HIS A 1 146 ? 4.662 -15.308 9.405 1.00 80.81 146 HIS A N 1
ATOM 1169 C CA . HIS A 1 146 ? 4.054 -15.511 10.725 1.00 80.81 146 HIS A CA 1
ATOM 1170 C C . HIS A 1 146 ? 2.586 -15.981 10.715 1.00 80.81 146 HIS A C 1
ATOM 1172 O O . HIS A 1 146 ? 2.055 -16.304 11.776 1.00 80.81 146 HIS A O 1
ATOM 1178 N N . PHE A 1 147 ? 1.924 -15.989 9.555 1.00 82.31 147 PHE A N 1
ATOM 1179 C CA . PHE A 1 147 ? 0.477 -16.204 9.429 1.00 82.31 147 PHE A CA 1
ATOM 1180 C C . PHE A 1 147 ? 0.099 -17.348 8.481 1.00 82.31 147 PHE A C 1
ATOM 1182 O O . PHE A 1 147 ? -1.067 -17.463 8.111 1.00 82.31 147 PHE A O 1
ATOM 1189 N N . LEU A 1 148 ? 1.060 -18.189 8.0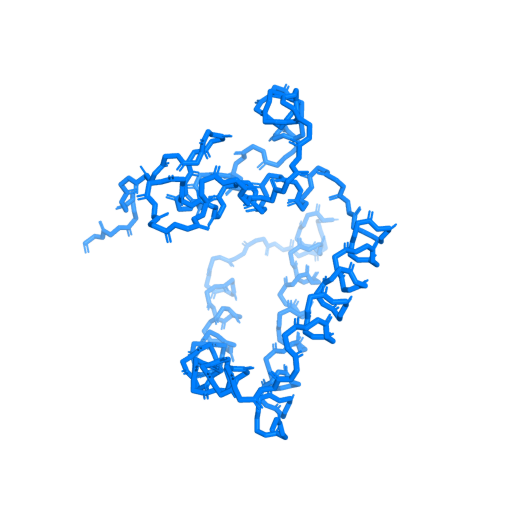87 1.00 76.50 148 LEU A N 1
ATOM 1190 C CA . LEU A 1 148 ? 0.747 -19.451 7.422 1.00 76.50 148 LEU A CA 1
ATOM 1191 C C . LEU A 1 148 ? 0.340 -20.480 8.485 1.00 76.50 148 LEU A C 1
ATOM 1193 O O . LEU A 1 148 ? 1.100 -20.726 9.424 1.00 76.50 148 LEU A O 1
ATOM 1197 N N . GLN A 1 149 ? -0.868 -21.027 8.346 1.00 50.00 149 GLN A N 1
ATOM 1198 C CA . GLN A 1 149 ? -1.317 -22.236 9.041 1.00 50.00 149 GLN A CA 1
ATOM 1199 C C . GLN A 1 149 ? -1.157 -23.439 8.120 1.00 50.00 149 GLN A C 1
ATOM 1201 O O . GLN A 1 149 ? -1.445 -23.280 6.912 1.00 50.00 149 GLN A O 1
#

Sequence (149 aa):
MGGNVDQHHEFEPKIAELVKWAEEVVAGKKTYDAVELKRQIDDFAPILTQHLHDEIGTLVKLENCDGEKIKQAMKETADEGARTADPNLVIPLVLGSIDRGYPGSENFPPLPFFVPYLNAYWFTRKHKGSWRFNPSDHWGNPRPLHFLQ

Radius of gyration: 17.74 Å; chains: 1; bounding box: 42×38×41 Å

Foldseek 3Di:
DVVLVVLCVQQVVLVVVLVVVVVCCVVVVDPDDPVVNVVSCVRRVVSVVVSVVVCVVVVVCCVVPDPVVVVVVVVVVVVVCVVPDDCLPVLLQVLLQAACPDPPRVCPPVDDPCSLVCNQPPSCPVVVVVSVPRQHDSNRHGDPPPPDD

pLDDT: mean 91.67, std 6.47, range [50.0, 98.25]

Secondary structure (DSSP, 8-state):
-HHHHHHHHHHHHHHHHHHHHHHHHHTTSS---HHHHHHHHHHHHHHHHHHHHHHHHHHHGGGGS-HHHHHHHHHHHHHHHHHHS-HHHHHHHHHHT--TTSTT-TT-S---TTHHHHHHHTGGGTTTTGGGG-SB-TTSPBPP-TT--